Protein AF-A0A6A5S9Y0-F1 (afdb_monomer_lite)

Organism: NCBI:txid706981

Secondary structure (DSSP, 8-state):
--HHHHHHHHHHHHTT--HHHHHHHH---HHHHHHHHHH--SSPPPP--SPPSS-HHHHHHHHHHHHS-HHHHT--HHHHHHGGG--

Sequence (87 aa):
LSCDERLQIQTLQLAGYTQAFIQDLLGFSCQQIGYTIACEQVIPKKRSGWPPKLTYAQVEELIQYIRQSQATRQLSYQALAIGPFQH

Structure (mmCIF, N/CA/C/O backbone):
data_AF-A0A6A5S9Y0-F1
#
_entry.id   AF-A0A6A5S9Y0-F1
#
loop_
_atom_site.group_PDB
_atom_site.id
_atom_site.type_symbol
_atom_site.label_atom_id
_atom_site.label_alt_id
_atom_site.label_comp_id
_atom_site.label_asym_id
_atom_site.label_entity_id
_atom_site.label_seq_id
_atom_site.pdbx_PDB_ins_code
_atom_site.Cartn_x
_atom_site.Cartn_y
_atom_site.Cartn_z
_atom_site.occupancy
_atom_site.B_iso_or_equiv
_atom_site.auth_seq_id
_atom_site.auth_comp_id
_atom_site.auth_asym_id
_atom_site.auth_atom_id
_atom_site.pdbx_PDB_model_num
ATOM 1 N N . LEU A 1 1 ? -6.719 5.364 7.251 1.00 87.38 1 LEU A N 1
ATOM 2 C CA . LEU A 1 1 ? -5.978 5.624 8.491 1.00 87.38 1 LEU A CA 1
ATOM 3 C C . LEU A 1 1 ? -4.518 5.897 8.184 1.00 87.38 1 LEU A C 1
ATOM 5 O O . LEU A 1 1 ? -3.824 4.986 7.721 1.00 87.38 1 LEU A O 1
ATOM 9 N N . SER A 1 2 ? -4.112 7.148 8.379 1.00 91.62 2 SER A N 1
ATOM 10 C CA . SER A 1 2 ? -2.729 7.627 8.356 1.00 91.62 2 SER A CA 1
ATOM 11 C C . SER A 1 2 ? -1.934 7.085 9.553 1.00 91.62 2 SER A C 1
ATOM 13 O O . SER A 1 2 ? -2.477 6.382 10.405 1.00 91.62 2 SER A O 1
ATOM 15 N N . CYS A 1 3 ? -0.634 7.386 9.601 1.00 92.12 3 CYS A N 1
ATOM 16 C CA . CYS A 1 3 ? 0.223 7.034 10.735 1.00 92.12 3 CYS A CA 1
ATOM 17 C C . CYS A 1 3 ? -0.277 7.686 12.036 1.00 92.12 3 CYS A C 1
ATOM 19 O O . CYS A 1 3 ? -0.447 7.000 13.040 1.00 92.12 3 CYS A O 1
ATOM 21 N N . ASP A 1 4 ? -0.593 8.981 11.993 1.00 94.31 4 ASP A N 1
ATOM 22 C CA . ASP A 1 4 ? -1.001 9.749 13.175 1.00 94.31 4 ASP A CA 1
ATOM 23 C C . ASP A 1 4 ? -2.377 9.323 13.694 1.00 94.31 4 ASP A C 1
ATOM 25 O O . ASP A 1 4 ? -2.570 9.166 14.896 1.00 94.31 4 ASP A O 1
ATOM 29 N N . GLU A 1 5 ? -3.323 9.044 12.793 1.00 94.44 5 GLU A N 1
ATOM 30 C CA . GLU A 1 5 ? -4.653 8.541 13.165 1.00 94.44 5 GLU A CA 1
ATOM 31 C C . GLU A 1 5 ? -4.555 7.176 13.857 1.00 94.44 5 GLU A C 1
ATOM 33 O O . GLU A 1 5 ? -5.237 6.912 14.847 1.00 94.44 5 GLU A O 1
ATOM 38 N N . ARG A 1 6 ? -3.671 6.298 13.365 1.00 94.88 6 ARG A N 1
ATOM 39 C CA . ARG A 1 6 ? -3.417 4.999 14.002 1.00 94.88 6 ARG A CA 1
ATOM 40 C C . ARG A 1 6 ? -2.768 5.164 15.365 1.00 94.88 6 ARG A C 1
ATOM 42 O O . ARG A 1 6 ? -3.147 4.447 16.288 1.00 94.88 6 ARG A O 1
ATOM 49 N N . LEU A 1 7 ? -1.824 6.097 15.486 1.00 95.56 7 LEU A N 1
ATOM 50 C CA . LEU A 1 7 ? -1.170 6.400 16.752 1.0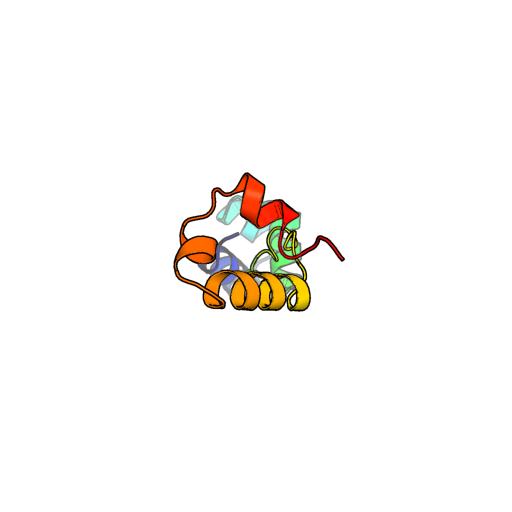0 95.56 7 LEU A CA 1
ATOM 51 C C . LEU A 1 7 ? -2.202 6.855 17.788 1.00 95.56 7 LEU A C 1
ATOM 53 O O . LEU A 1 7 ? -2.237 6.294 18.876 1.00 95.56 7 LEU A O 1
ATOM 57 N N . GLN A 1 8 ? -3.098 7.778 17.429 1.00 95.88 8 GLN A N 1
ATOM 58 C CA . GLN A 1 8 ? -4.170 8.243 18.318 1.00 95.88 8 GLN A CA 1
ATOM 59 C C . GLN A 1 8 ? -5.078 7.101 18.786 1.00 95.88 8 GLN A C 1
ATOM 61 O O . GLN A 1 8 ? -5.324 6.970 19.985 1.00 95.88 8 GLN A O 1
ATOM 66 N N . ILE A 1 9 ? -5.536 6.243 17.866 1.00 95.62 9 ILE A N 1
ATOM 67 C CA . ILE A 1 9 ? -6.366 5.076 18.209 1.00 95.62 9 ILE A CA 1
ATOM 68 C C . ILE A 1 9 ? -5.629 4.157 19.191 1.00 95.62 9 ILE A C 1
ATOM 70 O O . ILE A 1 9 ? -6.207 3.745 20.195 1.00 95.62 9 ILE A O 1
ATOM 74 N N . GLN A 1 10 ? -4.354 3.850 18.931 1.00 94.69 10 GLN A N 1
ATOM 75 C CA . GLN A 1 10 ? -3.562 2.986 19.808 1.00 94.69 10 GLN A CA 1
ATOM 76 C C . GLN A 1 10 ? -3.318 3.620 21.178 1.00 94.69 10 GLN A C 1
ATOM 78 O O . GLN A 1 10 ? -3.456 2.940 22.191 1.00 94.69 10 GLN A O 1
ATOM 83 N N . THR A 1 11 ? -3.010 4.916 21.236 1.00 95.94 11 THR A N 1
ATOM 84 C CA . THR A 1 11 ? -2.835 5.638 22.502 1.00 95.94 11 THR A CA 1
ATOM 85 C C . THR A 1 11 ? -4.113 5.611 23.339 1.00 95.94 11 THR A C 1
ATOM 87 O O . THR A 1 11 ? -4.050 5.329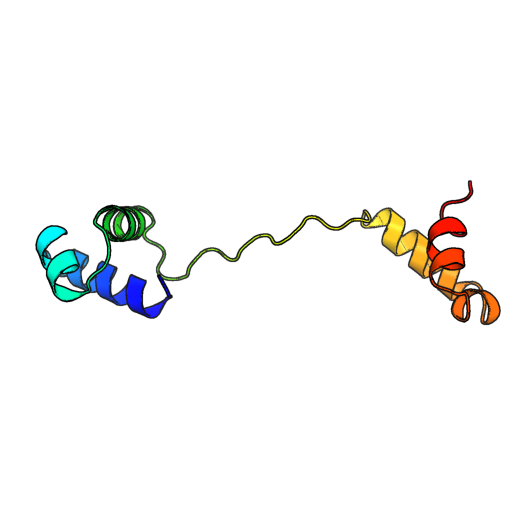 24.533 1.00 95.94 11 THR A O 1
ATOM 90 N N . LEU A 1 12 ? -5.277 5.841 22.725 1.00 96.00 12 LEU A N 1
ATOM 91 C CA . LEU A 1 12 ? -6.562 5.788 23.427 1.00 96.00 12 LEU A CA 1
ATOM 92 C C . LEU A 1 12 ? -6.899 4.370 23.902 1.00 96.00 12 LEU A C 1
ATOM 94 O O . LEU A 1 12 ? -7.377 4.191 25.021 1.00 96.00 12 LEU A O 1
ATOM 98 N N . GLN A 1 13 ? -6.599 3.357 23.090 1.00 94.94 13 GLN A N 1
ATOM 99 C CA . GLN A 1 13 ? -6.780 1.965 23.491 1.00 94.94 13 GLN A CA 1
ATOM 100 C C . GLN A 1 13 ? -5.878 1.599 24.681 1.00 94.94 13 GLN A C 1
ATOM 102 O O . GLN A 1 13 ? -6.341 0.955 25.621 1.00 94.94 13 GLN A O 1
ATOM 107 N N . LEU A 1 14 ? -4.613 2.034 24.674 1.00 94.56 14 LEU A N 1
ATOM 108 C CA . LEU A 1 14 ? -3.671 1.825 25.782 1.00 94.56 14 LEU A CA 1
ATOM 109 C C . LEU A 1 14 ? -4.090 2.565 27.057 1.00 94.56 14 LEU A C 1
ATOM 111 O O . LEU A 1 14 ? -3.845 2.076 28.156 1.00 94.56 14 LEU A O 1
ATOM 115 N N . ALA A 1 15 ? -4.760 3.709 26.919 1.00 96.12 15 ALA A N 1
ATOM 116 C CA . ALA A 1 15 ? -5.368 4.430 28.033 1.00 96.12 15 ALA A CA 1
ATOM 117 C C . ALA A 1 15 ? -6.647 3.754 28.581 1.00 96.12 15 ALA A C 1
ATOM 119 O O . ALA A 1 15 ? -7.211 4.227 29.565 1.00 96.12 15 ALA A O 1
ATOM 120 N N . GLY A 1 16 ? -7.102 2.650 27.975 1.00 95.56 16 GLY A N 1
ATOM 121 C CA . GLY A 1 16 ? -8.242 1.858 28.444 1.00 95.56 16 GLY A CA 1
ATOM 122 C C . GLY A 1 16 ? -9.605 2.329 27.934 1.00 95.56 16 GLY A C 1
ATOM 123 O O . GLY A 1 16 ? -10.632 1.858 28.426 1.00 95.56 16 GLY A O 1
ATOM 124 N N . TYR A 1 17 ? -9.648 3.239 26.957 1.00 96.12 17 TYR A N 1
ATOM 125 C CA . TYR A 1 17 ? -10.912 3.669 26.366 1.00 96.12 17 TYR A CA 1
ATOM 126 C C . TYR A 1 17 ? -11.540 2.567 25.507 1.00 96.12 17 TYR A C 1
ATOM 128 O O . TYR A 1 17 ? -10.857 1.773 24.862 1.00 96.12 17 TYR A O 1
ATOM 136 N N . THR A 1 18 ? -12.872 2.523 25.487 1.00 94.94 18 THR A N 1
ATOM 137 C CA . THR A 1 18 ? -13.617 1.550 24.684 1.00 94.94 18 THR A CA 1
ATOM 138 C C . THR A 1 18 ? -13.626 1.944 23.209 1.00 94.94 18 THR A C 1
ATOM 140 O O . THR A 1 18 ? -13.548 3.119 22.856 1.00 94.94 18 THR A O 1
ATOM 143 N N . GLN A 1 19 ? -13.802 0.963 22.320 1.00 94.19 19 GLN A N 1
ATOM 144 C CA . GLN A 1 19 ? -13.886 1.226 20.878 1.00 94.19 19 GLN A CA 1
ATOM 145 C C . GLN A 1 19 ? -15.045 2.165 20.512 1.00 94.19 19 GLN A C 1
ATOM 147 O O . GLN A 1 19 ? -14.878 2.998 19.629 1.00 94.19 19 GLN A O 1
ATOM 152 N N . ALA A 1 20 ? -16.184 2.062 21.209 1.00 95.00 20 ALA A N 1
ATOM 153 C CA . ALA A 1 20 ? -17.331 2.951 21.012 1.00 95.00 20 ALA A CA 1
ATOM 154 C C . ALA A 1 20 ? -16.972 4.411 21.330 1.00 95.00 20 ALA A C 1
ATOM 156 O O . ALA A 1 20 ? -17.250 5.302 20.538 1.00 95.00 20 ALA A O 1
ATOM 157 N N . PHE A 1 21 ? -16.252 4.641 22.432 1.00 95.94 21 PHE A N 1
ATOM 158 C CA . PHE A 1 21 ? -15.768 5.976 22.776 1.00 95.94 21 PHE A CA 1
ATOM 159 C C . PHE A 1 21 ? -14.790 6.521 21.728 1.00 95.94 21 PHE A C 1
ATOM 161 O O . PHE A 1 21 ? -14.897 7.669 21.308 1.00 95.94 21 PHE A O 1
ATOM 168 N N . ILE A 1 22 ? -13.841 5.695 21.277 1.00 96.31 22 ILE A N 1
ATOM 169 C CA . ILE A 1 22 ? -12.853 6.090 20.261 1.00 96.31 22 ILE A CA 1
ATOM 170 C C . ILE A 1 22 ? -13.540 6.416 18.928 1.00 96.31 22 ILE A C 1
ATOM 172 O O . ILE A 1 22 ? -13.137 7.353 18.239 1.00 96.31 22 ILE A O 1
ATOM 176 N N . GLN A 1 23 ? -14.584 5.668 18.571 1.00 96.38 23 GLN A N 1
ATOM 177 C CA . GLN A 1 23 ? -15.408 5.933 17.398 1.00 96.38 23 GLN A CA 1
ATOM 178 C C . GLN A 1 23 ? -16.106 7.284 17.493 1.00 96.38 23 GLN A C 1
ATOM 180 O O . GLN A 1 23 ? -16.010 8.065 16.549 1.00 96.38 23 GLN A O 1
ATOM 185 N N . ASP A 1 24 ? -16.768 7.567 18.611 1.00 96.56 24 ASP A N 1
ATOM 186 C CA . ASP A 1 24 ? -17.476 8.834 18.800 1.00 96.56 24 ASP A CA 1
ATOM 187 C C . ASP A 1 24 ? -16.502 10.023 18.804 1.00 96.56 24 ASP A C 1
ATOM 189 O O . ASP A 1 24 ? -16.812 11.086 18.267 1.00 96.56 24 ASP A O 1
ATOM 193 N N . LEU A 1 25 ? -15.299 9.831 19.355 1.00 96.75 25 LEU A N 1
ATOM 194 C CA . LEU A 1 25 ? -14.269 10.864 19.437 1.00 96.75 25 LEU A CA 1
ATOM 195 C C . LEU A 1 25 ? -13.585 11.155 18.090 1.00 96.75 25 LEU A C 1
ATOM 197 O O . LEU A 1 25 ? -13.340 12.317 17.771 1.00 96.75 25 LEU A O 1
ATOM 201 N N . LEU A 1 26 ? -13.224 10.118 17.325 1.00 95.62 26 LEU A N 1
ATOM 202 C CA . LEU A 1 26 ? -12.411 10.252 16.105 1.00 95.62 26 LEU A CA 1
ATOM 203 C C . LEU A 1 26 ? -13.221 10.148 14.803 1.00 95.62 26 LEU A C 1
ATOM 205 O O . LEU A 1 26 ? -12.704 10.463 13.733 1.00 95.62 26 LEU A O 1
ATOM 209 N N . GLY A 1 27 ? -14.469 9.678 14.862 1.00 95.44 27 GLY A N 1
ATOM 210 C CA . GLY A 1 27 ? -15.349 9.524 13.700 1.00 95.44 27 GLY A CA 1
ATOM 211 C C . GLY A 1 27 ? -14.995 8.359 12.765 1.00 95.44 27 GLY A C 1
ATOM 212 O O . GLY A 1 27 ? -15.504 8.293 11.645 1.00 95.44 27 GLY A O 1
ATOM 213 N N . PHE A 1 28 ? -14.128 7.431 13.183 1.00 95.44 28 PHE A N 1
ATOM 214 C CA . PHE A 1 28 ? -13.771 6.247 12.394 1.00 95.44 28 PHE A CA 1
ATOM 215 C C . PHE A 1 28 ? -14.721 5.075 12.650 1.00 95.44 28 PHE A C 1
ATOM 217 O O . PHE A 1 28 ? -15.239 4.895 13.747 1.00 95.44 28 PHE A O 1
ATOM 224 N N . SER A 1 29 ? -14.915 4.222 11.644 1.00 95.38 29 SER A N 1
ATOM 225 C CA . SER A 1 29 ? -15.765 3.030 11.788 1.00 95.38 29 SER A CA 1
ATOM 226 C C . SER A 1 29 ? -15.193 2.022 12.796 1.00 95.38 29 SER A C 1
ATOM 228 O O . SER A 1 29 ? -13.970 1.870 12.901 1.00 95.38 29 SER A O 1
ATOM 230 N N . CYS A 1 30 ? -16.061 1.236 13.452 1.00 93.75 30 CYS A N 1
ATOM 231 C CA . CYS A 1 30 ? -15.623 0.167 14.364 1.00 93.75 30 CYS A CA 1
ATOM 232 C C . CYS A 1 30 ? -14.639 -0.799 13.688 1.00 93.75 30 CYS A C 1
ATOM 234 O O . CYS A 1 30 ? -13.707 -1.284 14.318 1.00 93.75 30 CYS A O 1
ATOM 236 N N . GLN A 1 31 ? -14.823 -1.065 12.390 1.00 94.38 31 GLN A N 1
ATOM 237 C CA . GLN A 1 31 ? -13.959 -1.953 11.608 1.00 94.38 31 GLN A CA 1
ATOM 238 C C . GLN A 1 31 ? -12.543 -1.384 11.464 1.00 94.38 31 GLN A C 1
ATOM 240 O O . GLN A 1 31 ? -11.564 -2.108 11.628 1.00 94.38 31 GLN A O 1
ATOM 245 N N . GLN A 1 32 ? -12.422 -0.082 11.189 1.00 94.44 32 GLN A N 1
ATOM 246 C CA . GLN A 1 32 ? -11.129 0.597 11.093 1.00 94.44 32 GLN A CA 1
ATOM 247 C C . GLN A 1 32 ? -10.413 0.627 12.447 1.00 94.44 32 GLN A C 1
ATOM 249 O O . GLN A 1 32 ? -9.211 0.362 12.505 1.00 94.44 32 GLN A O 1
ATOM 254 N N . ILE A 1 33 ? -11.148 0.904 13.526 1.00 94.94 33 ILE A N 1
ATOM 255 C CA . ILE A 1 33 ? -10.615 0.920 14.894 1.00 94.94 33 ILE A CA 1
ATOM 256 C C . ILE A 1 33 ? -10.167 -0.487 15.302 1.00 94.94 33 ILE A C 1
ATOM 258 O O . ILE A 1 33 ? -9.007 -0.677 15.660 1.00 94.94 33 ILE A O 1
ATOM 262 N N . GLY A 1 34 ? -11.040 -1.485 15.153 1.00 94.31 34 GLY A N 1
ATOM 263 C CA . GLY A 1 34 ? -10.752 -2.881 15.478 1.00 94.31 34 GLY A CA 1
ATOM 264 C C . GLY A 1 34 ? -9.572 -3.443 14.687 1.00 94.31 34 GLY A C 1
ATOM 265 O O . GLY A 1 34 ? -8.678 -4.050 15.274 1.00 94.31 34 GLY A O 1
ATOM 266 N N . TYR A 1 35 ? -9.502 -3.166 13.379 1.00 94.00 35 TYR A N 1
ATOM 267 C CA . TYR A 1 35 ? -8.336 -3.527 12.568 1.00 94.00 35 TYR A CA 1
ATOM 268 C C . TYR A 1 35 ? -7.057 -2.883 13.110 1.00 94.00 35 TYR A C 1
ATOM 270 O O . TYR A 1 35 ? -6.032 -3.544 13.204 1.00 94.00 35 TYR A O 1
ATOM 278 N N . THR A 1 36 ? -7.099 -1.600 13.473 1.00 94.06 36 THR A N 1
ATOM 279 C CA . THR A 1 36 ? -5.914 -0.862 13.942 1.00 94.06 36 THR A CA 1
ATOM 280 C C . THR A 1 36 ? -5.406 -1.370 15.284 1.00 94.06 36 THR A C 1
ATOM 282 O O . THR A 1 36 ? -4.194 -1.491 15.456 1.00 94.06 36 THR A O 1
ATOM 285 N N . ILE A 1 37 ? -6.322 -1.706 16.196 1.00 93.00 37 ILE A N 1
ATOM 286 C CA . ILE A 1 37 ? -5.999 -2.328 17.483 1.00 93.00 37 ILE A CA 1
ATOM 287 C C . ILE A 1 37 ? -5.358 -3.702 17.251 1.00 93.00 37 ILE A C 1
ATOM 289 O O . ILE A 1 37 ? -4.302 -3.975 17.806 1.00 93.00 37 ILE A O 1
ATOM 293 N N . ALA A 1 38 ? -5.939 -4.533 16.381 1.00 92.69 38 ALA A N 1
ATOM 294 C CA . ALA A 1 38 ? -5.429 -5.877 16.104 1.00 92.69 38 ALA A CA 1
ATOM 295 C C . ALA A 1 38 ? -4.097 -5.893 15.334 1.00 92.69 38 ALA A C 1
ATOM 297 O O . ALA A 1 38 ? -3.307 -6.819 15.481 1.00 92.69 38 ALA A O 1
ATOM 298 N N . CYS A 1 39 ? -3.848 -4.900 14.474 1.00 87.56 39 CYS A N 1
ATOM 299 C CA . CYS A 1 39 ? -2.647 -4.877 13.641 1.00 87.56 39 CYS A CA 1
ATOM 300 C C . CYS A 1 39 ? -1.380 -4.502 14.425 1.00 87.56 39 CYS A C 1
ATOM 302 O O . CYS A 1 39 ? -0.295 -4.728 13.892 1.00 87.56 39 CYS A O 1
ATOM 304 N N . GLU A 1 40 ? -1.514 -3.847 15.590 1.00 80.19 40 GLU A N 1
ATOM 305 C CA . GLU A 1 40 ? -0.455 -3.282 16.460 1.00 80.19 40 GLU A CA 1
ATOM 306 C C . GLU A 1 40 ? 0.565 -2.341 15.769 1.00 80.19 40 GLU A C 1
ATOM 308 O O . GLU A 1 40 ? 1.334 -1.641 16.419 1.00 80.19 40 GLU A O 1
ATOM 313 N N . GLN A 1 41 ? 0.525 -2.207 14.444 1.00 85.00 41 GLN A N 1
ATOM 314 C CA . GLN A 1 41 ? 1.415 -1.372 13.646 1.00 85.00 41 GLN A CA 1
ATOM 315 C C . GLN A 1 41 ? 0.820 0.016 13.396 1.00 85.00 41 GLN A C 1
ATOM 317 O O . GLN A 1 41 ? -0.187 0.177 12.689 1.00 85.00 41 GLN A O 1
ATOM 322 N N . VAL A 1 42 ? 1.522 1.029 13.906 1.00 88.31 42 VAL A N 1
ATOM 323 C CA . VAL A 1 42 ? 1.221 2.446 13.662 1.00 88.31 42 VAL A CA 1
ATOM 324 C C . VAL A 1 42 ? 1.459 2.808 12.195 1.00 88.31 42 VAL A C 1
ATOM 326 O O . VAL A 1 42 ? 0.652 3.502 11.582 1.00 88.31 42 VAL A O 1
ATOM 329 N N . ILE A 1 43 ? 2.535 2.295 11.592 1.00 88.50 43 ILE A N 1
ATOM 330 C CA . ILE A 1 43 ? 2.882 2.594 10.201 1.00 88.50 43 ILE A CA 1
ATOM 331 C C . ILE A 1 43 ? 2.027 1.719 9.271 1.00 88.50 43 ILE A C 1
ATOM 333 O O . ILE A 1 43 ? 2.125 0.491 9.327 1.00 88.50 43 ILE A O 1
ATOM 337 N N . PRO A 1 44 ? 1.204 2.305 8.380 1.00 86.31 44 PRO A N 1
ATOM 338 C CA . PRO A 1 44 ? 0.447 1.526 7.411 1.00 86.31 44 PRO A CA 1
ATOM 339 C C . PRO A 1 44 ? 1.373 0.745 6.471 1.00 86.31 44 PRO A C 1
ATOM 341 O O . PRO A 1 44 ? 2.368 1.273 5.968 1.00 86.31 44 PRO A O 1
ATOM 344 N N . LYS A 1 45 ? 0.999 -0.497 6.149 1.00 84.81 45 LYS A N 1
ATOM 345 C CA . LYS A 1 45 ? 1.693 -1.287 5.128 1.00 84.81 45 LYS A CA 1
ATOM 346 C C . LYS A 1 45 ? 1.658 -0.554 3.783 1.00 84.81 45 LYS A C 1
ATOM 348 O O . LYS A 1 45 ? 0.586 -0.201 3.287 1.00 84.81 45 LYS A O 1
ATOM 353 N N . LYS A 1 46 ? 2.830 -0.363 3.168 1.00 86.31 46 LYS A N 1
ATOM 354 C CA . LYS A 1 46 ? 2.925 0.191 1.811 1.00 86.31 46 LYS A CA 1
ATOM 355 C C . LYS A 1 46 ? 2.216 -0.739 0.828 1.00 86.31 46 LYS A C 1
ATOM 357 O O . LYS A 1 46 ? 2.368 -1.960 0.891 1.00 86.31 46 LYS A O 1
ATOM 362 N N . ARG A 1 47 ? 1.442 -0.158 -0.091 1.00 85.69 47 ARG A N 1
ATOM 3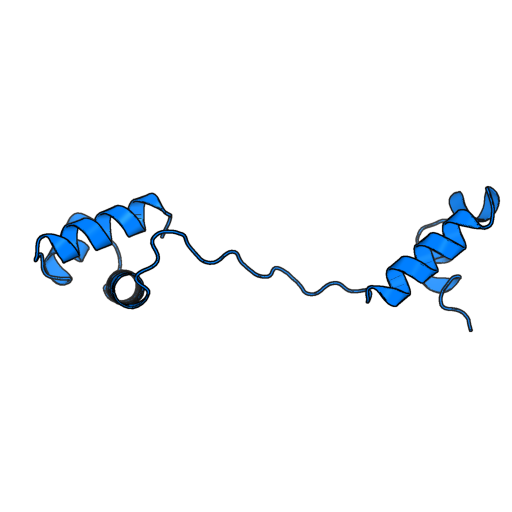63 C CA . ARG A 1 47 ? 0.836 -0.919 -1.189 1.00 85.69 47 ARG A CA 1
ATOM 364 C C . ARG A 1 47 ? 1.954 -1.520 -2.039 1.00 85.69 47 ARG A C 1
ATOM 366 O O . ARG A 1 47 ? 2.913 -0.827 -2.358 1.00 85.69 47 ARG A O 1
ATOM 373 N N . SER A 1 48 ? 1.800 -2.784 -2.426 1.00 86.94 48 SER A N 1
ATOM 374 C CA . SER A 1 48 ? 2.747 -3.490 -3.299 1.00 86.94 48 SER A CA 1
ATOM 375 C C . SER A 1 48 ? 2.847 -2.873 -4.698 1.00 86.94 48 SER A C 1
ATOM 377 O O . SER A 1 48 ? 3.806 -3.136 -5.411 1.00 86.94 48 SER A O 1
ATOM 379 N N . GLY A 1 49 ? 1.868 -2.048 -5.086 1.00 89.88 49 GLY A N 1
ATOM 380 C CA . GLY A 1 49 ? 1.753 -1.529 -6.443 1.00 89.88 49 GLY A CA 1
ATOM 381 C C . GLY A 1 49 ? 1.303 -2.606 -7.428 1.00 89.88 49 GLY A C 1
ATOM 382 O O . GLY A 1 49 ? 0.908 -3.707 -7.037 1.00 89.88 49 GLY A O 1
ATOM 383 N N . TRP A 1 50 ? 1.3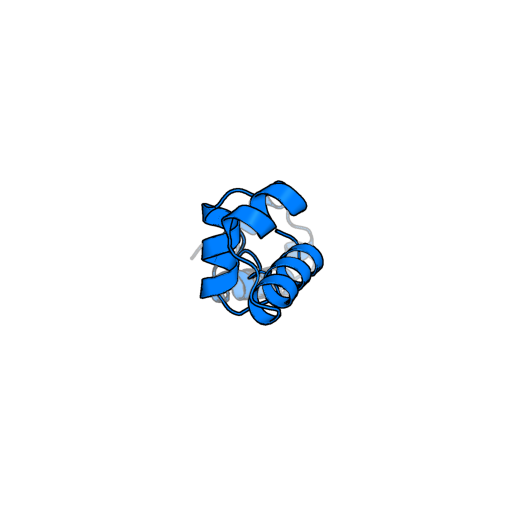29 -2.251 -8.710 1.00 91.75 50 TRP A N 1
ATOM 384 C CA . TRP A 1 50 ? 1.072 -3.182 -9.804 1.00 91.75 50 TRP A CA 1
ATOM 385 C C . TRP A 1 50 ? 2.311 -4.048 -10.046 1.00 91.75 50 TRP A C 1
ATOM 387 O O . TRP A 1 50 ? 3.427 -3.530 -9.942 1.00 91.75 50 TRP A O 1
ATOM 397 N N . PRO A 1 51 ? 2.144 -5.336 -10.389 1.00 91.06 51 PRO A N 1
ATOM 398 C CA . PRO A 1 51 ? 3.279 -6.165 -10.758 1.00 91.06 51 PRO A CA 1
ATOM 399 C C . PRO A 1 51 ? 3.971 -5.589 -12.007 1.00 91.06 51 PRO A C 1
ATOM 401 O O . PRO A 1 51 ? 3.299 -5.037 -12.888 1.00 91.06 51 PRO A O 1
ATOM 404 N N . PRO A 1 52 ? 5.306 -5.696 -12.103 1.00 91.12 52 PRO A N 1
ATOM 405 C CA . PRO A 1 52 ? 6.031 -5.253 -13.284 1.00 91.12 52 PRO A CA 1
ATOM 406 C C . PRO A 1 52 ? 5.628 -6.094 -14.502 1.00 91.12 52 PRO A C 1
ATOM 408 O O . PRO A 1 52 ? 5.395 -7.295 -14.395 1.00 91.12 52 PRO A O 1
ATOM 411 N N . LYS A 1 53 ? 5.554 -5.456 -15.677 1.00 91.69 53 LYS A N 1
ATOM 412 C CA . LYS A 1 53 ? 5.228 -6.139 -16.944 1.00 91.69 53 LYS A CA 1
ATOM 413 C C . LYS A 1 53 ? 6.378 -6.989 -17.483 1.00 91.69 53 LYS A C 1
ATOM 415 O O . LYS A 1 53 ? 6.135 -7.909 -18.250 1.00 91.69 53 LYS A O 1
ATOM 420 N N . LEU A 1 54 ? 7.609 -6.646 -17.110 1.00 92.25 54 LEU A N 1
ATOM 421 C CA . LEU A 1 54 ? 8.819 -7.353 -17.505 1.00 92.25 54 LEU A CA 1
ATOM 422 C C . LEU A 1 54 ? 9.444 -7.995 -16.275 1.00 92.25 54 LEU A C 1
ATOM 424 O O . LEU A 1 54 ? 9.486 -7.400 -15.195 1.00 92.25 54 LEU A O 1
ATOM 428 N N . THR A 1 55 ? 9.949 -9.206 -16.461 1.00 94.94 55 THR A N 1
ATOM 429 C CA . THR A 1 55 ? 10.808 -9.855 -15.472 1.00 94.94 55 THR A CA 1
ATOM 430 C C . THR A 1 55 ? 12.164 -9.154 -15.407 1.00 94.94 55 THR A C 1
ATOM 432 O O . THR A 1 55 ? 12.566 -8.462 -16.341 1.00 94.94 55 THR A O 1
ATOM 435 N N . TYR A 1 56 ? 12.904 -9.357 -14.315 1.00 94.94 56 TYR A N 1
ATOM 436 C CA . TYR A 1 56 ? 14.255 -8.804 -14.177 1.00 94.94 56 TYR A CA 1
ATOM 437 C C . TYR A 1 56 ? 15.180 -9.229 -15.331 1.00 94.94 56 TYR A C 1
ATOM 439 O O . TYR A 1 56 ? 15.897 -8.398 -15.876 1.00 94.94 56 TYR A O 1
ATOM 447 N N . ALA A 1 57 ? 15.094 -10.492 -15.763 1.00 94.50 57 ALA A N 1
ATOM 448 C CA . ALA A 1 57 ? 15.879 -11.009 -16.882 1.00 94.50 57 ALA A CA 1
ATOM 449 C C . ALA A 1 57 ? 15.565 -10.285 -18.202 1.00 94.50 57 ALA A C 1
ATOM 451 O O . ALA A 1 57 ? 16.481 -9.874 -18.902 1.00 94.50 57 ALA A O 1
ATOM 452 N N . GLN A 1 58 ? 14.283 -10.052 -18.497 1.00 94.56 58 GLN A N 1
ATOM 453 C CA . GLN A 1 58 ? 13.863 -9.314 -19.696 1.00 94.56 58 GLN A CA 1
ATOM 454 C C . GLN A 1 58 ? 14.286 -7.841 -19.659 1.00 94.56 58 GLN A C 1
ATOM 456 O O . GLN A 1 58 ? 14.569 -7.241 -20.694 1.00 94.56 58 GLN A O 1
ATOM 461 N N . VAL A 1 59 ? 14.325 -7.236 -18.468 1.00 95.38 59 VAL A N 1
ATOM 462 C CA . VAL A 1 59 ? 14.863 -5.881 -18.300 1.00 95.38 59 VAL A CA 1
ATOM 463 C C . VAL A 1 59 ? 16.360 -5.866 -18.598 1.00 95.38 59 VAL A C 1
ATOM 465 O O . VAL A 1 59 ? 16.818 -4.980 -19.316 1.00 95.38 59 VAL A O 1
ATOM 468 N N . GLU A 1 60 ? 17.112 -6.841 -18.094 1.00 95.94 60 GLU A N 1
ATOM 469 C CA . GLU A 1 60 ? 18.556 -6.916 -18.325 1.00 95.94 60 GLU A CA 1
ATOM 470 C C . GLU A 1 60 ? 18.885 -7.173 -19.802 1.00 95.94 60 GLU A C 1
ATOM 472 O O . GLU A 1 60 ? 19.762 -6.527 -20.372 1.00 95.94 60 GLU A O 1
ATOM 477 N N . GLU A 1 61 ? 18.108 -8.033 -20.454 1.00 94.44 61 GLU A N 1
ATOM 478 C CA . GLU A 1 61 ? 18.173 -8.287 -21.891 1.00 94.44 61 GLU A CA 1
ATOM 479 C C . GLU A 1 61 ? 17.910 -7.018 -22.718 1.00 94.44 61 GLU A C 1
ATOM 481 O O . GLU A 1 61 ? 18.692 -6.673 -23.610 1.00 94.44 61 GLU A O 1
ATOM 486 N N . LEU A 1 62 ? 16.871 -6.253 -22.367 1.00 94.44 62 LEU A N 1
ATOM 487 C CA . LEU A 1 62 ? 16.584 -4.958 -22.986 1.00 94.44 62 LEU A CA 1
ATOM 488 C C . LEU A 1 62 ? 17.733 -3.957 -22.766 1.00 94.44 62 LEU A C 1
ATOM 490 O O . LEU A 1 62 ? 18.120 -3.244 -23.696 1.00 94.44 62 LEU A O 1
ATOM 494 N N . ILE A 1 63 ? 18.309 -3.907 -21.560 1.00 94.31 63 ILE A N 1
ATOM 495 C CA . ILE A 1 63 ? 19.466 -3.053 -21.245 1.00 94.31 63 ILE A CA 1
ATOM 496 C C . ILE A 1 63 ? 20.669 -3.446 -22.104 1.00 94.31 63 ILE A C 1
ATOM 498 O O . ILE A 1 63 ? 21.330 -2.567 -22.668 1.00 94.31 63 ILE A O 1
ATOM 502 N N . GLN A 1 64 ? 20.954 -4.742 -22.224 1.00 94.56 64 GLN A N 1
ATOM 503 C CA . GLN A 1 64 ? 22.057 -5.248 -23.031 1.00 94.56 64 GLN A CA 1
ATOM 504 C C . GLN A 1 64 ? 21.863 -4.874 -24.503 1.00 94.56 64 GLN A C 1
ATOM 506 O O . GLN A 1 64 ? 22.775 -4.305 -25.101 1.00 94.56 64 GLN A O 1
ATOM 511 N N . TYR A 1 65 ? 20.672 -5.094 -25.060 1.00 92.62 65 TYR A N 1
ATOM 512 C CA . TYR A 1 65 ? 20.335 -4.745 -26.443 1.00 92.62 65 TYR A CA 1
ATOM 513 C C . TYR A 1 65 ? 20.515 -3.246 -26.742 1.00 92.62 65 TYR A C 1
ATOM 515 O O . TYR A 1 65 ? 21.149 -2.858 -27.729 1.00 92.62 65 TYR A O 1
ATOM 523 N N . ILE A 1 66 ? 20.041 -2.377 -25.843 1.00 93.00 66 ILE A N 1
ATOM 524 C CA . ILE A 1 66 ? 20.204 -0.918 -25.965 1.00 93.00 66 ILE A CA 1
ATOM 525 C C . ILE A 1 66 ? 21.684 -0.508 -25.903 1.00 93.00 66 ILE A C 1
ATOM 527 O O . ILE A 1 66 ? 22.084 0.462 -26.548 1.00 93.00 66 ILE A O 1
ATOM 531 N N . ARG A 1 67 ? 22.512 -1.226 -25.135 1.00 93.38 67 ARG A N 1
ATOM 532 C CA . ARG A 1 67 ? 23.946 -0.930 -24.974 1.00 93.38 67 ARG A CA 1
ATOM 533 C C . ARG A 1 67 ? 24.825 -1.444 -26.115 1.00 93.38 67 ARG A C 1
ATOM 535 O O . ARG A 1 67 ? 25.955 -0.978 -26.227 1.00 93.38 67 ARG A O 1
ATOM 542 N N . GLN A 1 68 ? 24.339 -2.361 -26.952 1.00 91.56 68 GLN A N 1
ATOM 543 C CA . GLN A 1 68 ? 25.135 -2.971 -28.026 1.00 91.56 68 GLN A CA 1
ATOM 544 C C . GLN A 1 68 ? 25.630 -1.961 -29.071 1.00 91.56 68 GLN A C 1
ATOM 546 O O . GLN A 1 68 ? 26.710 -2.146 -29.628 1.00 91.56 68 GLN A O 1
ATOM 551 N N . SER A 1 69 ? 24.873 -0.897 -29.356 1.00 87.62 69 SER A N 1
ATOM 552 C CA . SER A 1 69 ? 25.286 0.115 -30.329 1.00 87.62 69 SER A CA 1
ATOM 553 C C . SER A 1 69 ? 24.601 1.463 -30.102 1.00 87.62 69 SER A C 1
ATOM 555 O O . SER A 1 69 ? 23.557 1.570 -29.460 1.00 87.62 69 SER A O 1
ATOM 557 N N . GLN A 1 70 ? 25.155 2.519 -30.697 1.00 88.81 70 GLN A N 1
ATOM 558 C CA . GLN A 1 70 ? 24.493 3.824 -30.721 1.00 88.81 70 GLN A CA 1
ATOM 559 C C . GLN A 1 70 ? 23.167 3.784 -31.503 1.00 88.81 70 GLN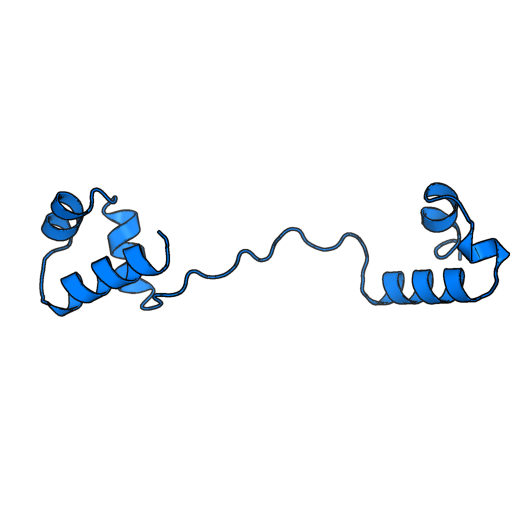 A C 1
ATOM 561 O O . GLN A 1 70 ? 22.227 4.484 -31.133 1.00 88.81 70 GLN A O 1
ATOM 566 N N . ALA A 1 71 ? 23.079 2.949 -32.545 1.00 88.25 71 ALA A N 1
ATOM 567 C CA . ALA A 1 71 ? 21.875 2.794 -33.356 1.00 88.25 71 ALA A CA 1
ATOM 568 C C . ALA A 1 71 ? 20.729 2.150 -32.558 1.00 88.25 71 ALA A C 1
ATOM 570 O O . ALA A 1 71 ? 19.619 2.678 -32.555 1.00 88.25 71 ALA A O 1
ATOM 571 N N . THR A 1 72 ? 21.001 1.072 -31.809 1.00 87.50 72 THR A N 1
ATOM 572 C CA . THR A 1 72 ? 19.989 0.406 -30.966 1.00 87.50 72 THR A CA 1
ATOM 573 C C . THR A 1 72 ? 19.489 1.305 -29.838 1.00 87.50 72 THR A C 1
ATOM 575 O O . THR A 1 72 ? 18.313 1.256 -29.483 1.00 87.50 72 THR A O 1
ATOM 578 N N . ARG A 1 73 ? 20.334 2.211 -29.332 1.00 87.00 73 ARG A N 1
ATOM 579 C CA . ARG A 1 73 ? 19.943 3.219 -28.335 1.00 87.00 73 ARG A CA 1
ATOM 580 C C . ARG A 1 73 ? 18.938 4.256 -28.846 1.00 87.00 73 ARG A C 1
ATOM 582 O O . ARG A 1 73 ? 18.216 4.834 -28.038 1.00 87.00 73 ARG A O 1
ATOM 589 N N . GLN A 1 74 ? 18.905 4.515 -30.152 1.00 92.56 74 GLN A N 1
ATOM 590 C CA . GLN A 1 74 ? 18.014 5.506 -30.769 1.00 92.56 74 GLN A CA 1
ATOM 591 C C . GLN A 1 74 ? 16.744 4.882 -31.371 1.00 92.56 74 GLN A C 1
ATOM 593 O O . GLN A 1 74 ? 15.979 5.571 -32.044 1.00 92.56 74 GLN A O 1
ATOM 598 N N . LEU A 1 75 ? 16.501 3.588 -31.134 1.00 92.19 75 LEU A N 1
ATOM 599 C CA . LEU A 1 75 ? 15.308 2.905 -31.623 1.00 92.19 75 LEU A CA 1
ATOM 600 C C . LEU A 1 75 ? 14.034 3.422 -30.948 1.00 92.19 75 LEU A C 1
ATOM 602 O O . LEU A 1 75 ? 14.020 3.811 -29.779 1.00 92.19 75 LEU A O 1
ATOM 606 N N . SER A 1 76 ? 12.936 3.391 -31.703 1.00 94.12 76 SER A N 1
ATOM 607 C CA . SER A 1 76 ? 11.616 3.725 -31.176 1.00 94.12 76 SER A CA 1
ATOM 608 C C . SER A 1 76 ? 11.175 2.706 -30.123 1.00 94.12 76 SER A C 1
ATOM 610 O O . SER A 1 76 ? 11.626 1.560 -30.104 1.00 94.12 76 SER A O 1
ATOM 612 N N . TYR A 1 77 ? 10.223 3.100 -29.277 1.00 91.75 77 TYR A N 1
ATOM 613 C CA . TYR A 1 77 ? 9.646 2.202 -28.276 1.00 91.75 77 TYR A CA 1
ATOM 614 C C . TYR A 1 77 ? 9.128 0.890 -28.886 1.00 91.75 77 TYR A C 1
ATOM 616 O O . TYR A 1 77 ? 9.375 -0.177 -28.338 1.00 91.75 77 TYR A O 1
ATOM 624 N N . GLN A 1 78 ? 8.450 0.955 -30.038 1.00 92.44 78 GLN A N 1
ATOM 625 C CA . GLN A 1 78 ? 7.924 -0.236 -30.714 1.00 92.44 78 GLN A CA 1
ATOM 626 C C . GLN A 1 78 ? 9.043 -1.179 -31.164 1.00 92.44 78 GLN A C 1
ATOM 628 O O . GLN A 1 78 ? 8.926 -2.388 -30.991 1.00 92.44 78 GLN A O 1
ATOM 633 N N . ALA A 1 79 ? 10.142 -0.632 -31.688 1.00 89.94 79 ALA A N 1
ATOM 634 C CA . ALA A 1 79 ? 11.294 -1.431 -32.088 1.00 89.94 79 ALA A CA 1
ATOM 635 C C . ALA A 1 79 ? 11.986 -2.078 -30.874 1.00 89.94 79 ALA A C 1
ATOM 637 O O . ALA A 1 79 ? 12.327 -3.256 -30.925 1.00 89.94 79 ALA A O 1
ATOM 638 N N . LEU A 1 80 ? 12.117 -1.354 -29.757 1.00 91.44 80 LEU A N 1
ATOM 639 C CA . LEU A 1 80 ? 12.680 -1.875 -28.502 1.00 91.44 80 LEU A CA 1
ATOM 640 C C . LEU A 1 80 ? 11.772 -2.880 -27.786 1.00 91.44 80 LEU A C 1
ATOM 642 O O . LEU A 1 80 ? 12.261 -3.719 -27.041 1.00 91.44 80 LEU A O 1
ATOM 646 N N . ALA A 1 81 ? 10.459 -2.802 -27.989 1.00 90.69 81 ALA A N 1
ATOM 647 C CA . ALA A 1 81 ? 9.512 -3.750 -27.411 1.00 90.69 81 ALA A CA 1
ATOM 648 C C . ALA A 1 81 ? 9.542 -5.118 -28.107 1.00 90.69 81 ALA A C 1
ATOM 650 O O . ALA A 1 81 ? 9.042 -6.087 -27.545 1.00 90.69 81 ALA A O 1
ATOM 651 N N . ILE A 1 82 ? 10.086 -5.186 -29.325 1.00 90.25 82 ILE A N 1
ATOM 652 C CA . ILE A 1 82 ? 10.096 -6.392 -30.154 1.00 90.25 82 ILE A CA 1
ATOM 653 C C . ILE A 1 82 ? 11.525 -6.941 -30.278 1.00 90.25 82 ILE A C 1
ATOM 655 O O . ILE A 1 82 ? 11.754 -8.101 -29.962 1.00 90.25 82 ILE A O 1
ATOM 659 N N . GLY A 1 83 ? 12.491 -6.108 -30.676 1.00 87.06 83 GLY A N 1
ATOM 660 C CA . GLY A 1 83 ? 13.865 -6.507 -31.013 1.00 87.06 83 GLY A CA 1
ATOM 661 C C . GLY A 1 83 ? 14.592 -7.404 -29.999 1.00 87.06 83 GLY A C 1
ATOM 662 O O . GLY A 1 83 ? 15.016 -8.489 -30.383 1.00 87.06 83 GLY A O 1
ATOM 663 N N . PRO A 1 84 ? 14.735 -7.017 -28.717 1.00 86.62 84 PRO A N 1
ATOM 664 C CA . PRO A 1 84 ? 15.466 -7.809 -27.723 1.00 86.62 84 PRO A CA 1
ATOM 665 C C . PRO A 1 84 ? 14.804 -9.145 -27.380 1.00 86.62 84 PRO A C 1
ATOM 667 O O . PRO A 1 84 ? 15.434 -9.946 -26.709 1.00 86.62 84 PRO A O 1
ATOM 670 N N . PHE A 1 85 ? 13.560 -9.380 -27.805 1.00 86.12 85 PHE A N 1
ATOM 671 C CA . PHE A 1 85 ? 12.797 -10.594 -27.507 1.00 86.12 85 PHE A CA 1
ATOM 672 C C . PHE A 1 85 ? 12.510 -11.432 -28.765 1.00 86.12 85 PHE A C 1
ATOM 674 O O . PHE A 1 85 ? 11.721 -12.375 -28.707 1.00 86.12 85 PHE A O 1
ATOM 681 N N . GLN A 1 86 ? 13.107 -11.075 -29.909 1.00 81.94 86 GLN A N 1
ATOM 682 C CA . GLN A 1 86 ? 13.054 -11.846 -31.152 1.00 81.94 86 GLN A CA 1
ATOM 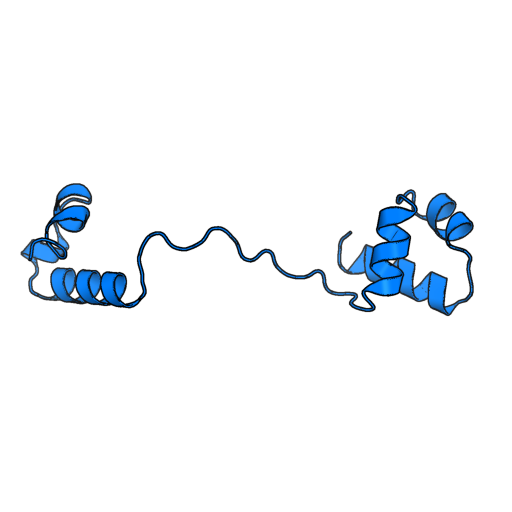683 C C . GLN A 1 86 ? 14.159 -12.907 -31.151 1.00 81.94 86 GLN A C 1
ATOM 685 O O . GLN A 1 86 ? 15.221 -12.696 -31.738 1.00 81.94 86 GLN A O 1
ATOM 690 N N . HIS A 1 87 ? 13.894 -14.041 -30.506 1.00 70.44 87 HIS A N 1
ATOM 691 C CA . HIS A 1 87 ? 14.735 -15.243 -30.565 1.00 70.44 87 HIS A CA 1
ATOM 692 C C . HIS A 1 87 ? 13.948 -16.422 -31.114 1.00 70.44 87 HIS A C 1
ATOM 694 O O . HIS A 1 87 ? 12.722 -16.474 -30.856 1.00 70.44 87 HIS A O 1
#

Radius of gyration: 24.98 Å; chains: 1; bounding box: 43×26×62 Å

pLDDT: mean 91.98, std 4.36, range [70.44, 96.75]

Foldseek 3Di:
DALVLLVVLCVCVVVVDDLVVNCVVVVDDSVVSVCSNVVVDSHDDDDPPDDDPDDPVLVVLLVVQCPPDPVSVPDDPVCSVDPSVPD